Protein AF-A0A936RRP7-F1 (afdb_monomer_lite)

Structure (mmCIF, N/CA/C/O backbone):
data_AF-A0A936RRP7-F1
#
_entry.id   AF-A0A936RRP7-F1
#
loop_
_atom_site.group_PDB
_atom_site.id
_atom_site.type_symbol
_atom_site.label_atom_id
_atom_site.label_alt_id
_atom_site.label_comp_id
_atom_site.label_asym_id
_atom_site.label_entity_id
_atom_site.label_seq_id
_atom_site.pdbx_PDB_ins_code
_atom_site.Cartn_x
_atom_site.Cartn_y
_atom_site.Cartn_z
_atom_site.occupancy
_atom_site.B_iso_or_equiv
_atom_site.auth_seq_id
_atom_site.auth_comp_id
_atom_site.auth_asym_id
_atom_site.auth_atom_id
_atom_site.pdbx_PDB_model_num
ATOM 1 N N . MET A 1 1 ? -0.722 -15.207 7.735 1.00 62.56 1 MET A N 1
ATOM 2 C CA . MET A 1 1 ? -1.133 -14.040 6.924 1.00 62.56 1 MET A CA 1
ATOM 3 C C . MET A 1 1 ? -2.520 -13.547 7.315 1.00 62.56 1 MET A C 1
ATOM 5 O O . MET A 1 1 ? -2.704 -12.343 7.423 1.00 62.56 1 MET A O 1
ATOM 9 N N . ASP A 1 2 ? -3.445 -14.446 7.647 1.00 78.69 2 ASP A N 1
ATOM 10 C CA . ASP A 1 2 ? -4.837 -14.092 7.973 1.00 78.69 2 ASP A CA 1
ATOM 11 C C . ASP A 1 2 ? -4.993 -13.188 9.203 1.00 78.69 2 ASP A C 1
ATOM 13 O O . ASP A 1 2 ? -5.793 -12.258 9.178 1.00 78.69 2 ASP A O 1
ATOM 17 N N . ARG A 1 3 ? -4.171 -13.380 10.244 1.00 86.12 3 ARG A N 1
ATOM 18 C CA . ARG A 1 3 ? -4.207 -12.533 11.449 1.00 86.12 3 ARG A CA 1
ATOM 19 C C . ARG A 1 3 ? -3.918 -11.060 11.150 1.00 86.12 3 ARG A C 1
ATOM 21 O O . ARG A 1 3 ? -4.631 -10.197 11.640 1.00 86.12 3 ARG A O 1
ATOM 28 N N . ILE A 1 4 ? -2.916 -10.776 10.316 1.00 88.12 4 ILE A N 1
ATOM 29 C CA . ILE A 1 4 ? -2.572 -9.395 9.942 1.00 88.12 4 ILE A CA 1
ATOM 30 C C . ILE A 1 4 ? -3.716 -8.772 9.143 1.00 88.12 4 ILE A C 1
ATOM 32 O O . ILE A 1 4 ? -4.096 -7.639 9.411 1.00 88.12 4 ILE A O 1
ATOM 36 N N . ALA A 1 5 ? -4.299 -9.518 8.199 1.00 85.31 5 ALA A N 1
ATOM 37 C CA . ALA A 1 5 ? -5.435 -9.033 7.422 1.00 85.31 5 ALA A CA 1
ATOM 38 C C . ALA A 1 5 ? -6.633 -8.686 8.324 1.00 85.31 5 ALA A C 1
ATOM 40 O O . ALA A 1 5 ? -7.196 -7.604 8.197 1.00 85.31 5 ALA A O 1
ATOM 41 N N . GLN A 1 6 ? -6.961 -9.556 9.284 1.00 87.12 6 GLN A N 1
ATOM 42 C CA . GLN A 1 6 ? -8.030 -9.320 10.259 1.00 87.12 6 GLN A CA 1
ATOM 43 C C . GLN A 1 6 ? -7.726 -8.149 11.203 1.00 87.12 6 GLN A C 1
ATOM 45 O O . GLN A 1 6 ? -8.618 -7.368 11.526 1.00 87.12 6 GLN A O 1
ATOM 50 N N . ASP A 1 7 ? -6.481 -8.017 11.665 1.00 90.25 7 ASP A N 1
ATOM 51 C CA . ASP A 1 7 ? -6.057 -6.906 12.522 1.00 90.25 7 ASP A CA 1
ATOM 52 C C . ASP A 1 7 ? -6.174 -5.561 11.790 1.00 90.25 7 ASP A C 1
ATOM 54 O O . ASP A 1 7 ? -6.707 -4.601 12.350 1.00 90.25 7 ASP A O 1
ATOM 58 N N . VAL A 1 8 ? -5.753 -5.510 10.522 1.00 88.31 8 VAL A N 1
ATOM 59 C CA . VAL A 1 8 ? -5.896 -4.329 9.660 1.00 88.31 8 VAL A CA 1
ATOM 60 C C . VAL A 1 8 ? -7.368 -4.017 9.401 1.00 88.31 8 VAL A C 1
ATOM 62 O O . VAL A 1 8 ? -7.773 -2.865 9.529 1.00 88.31 8 VAL A O 1
ATOM 65 N N . GLU A 1 9 ? -8.189 -5.020 9.097 1.00 87.69 9 GLU A N 1
ATOM 66 C CA . GLU A 1 9 ? -9.622 -4.829 8.863 1.00 87.69 9 GLU A CA 1
ATOM 67 C C . GLU A 1 9 ? -10.325 -4.234 10.089 1.00 87.69 9 GLU A C 1
ATOM 69 O O . GLU A 1 9 ? -11.051 -3.245 9.963 1.00 87.69 9 GLU A O 1
ATOM 74 N N . ARG A 1 10 ? -10.050 -4.757 11.292 1.00 88.81 10 ARG A N 1
ATOM 75 C CA . ARG A 1 10 ? -10.594 -4.183 12.533 1.00 88.81 10 ARG A CA 1
ATOM 76 C C . ARG A 1 10 ? -10.118 -2.755 12.769 1.00 88.81 10 ARG A C 1
ATOM 78 O O . ARG A 1 10 ? -10.918 -1.917 13.175 1.00 88.81 10 ARG A O 1
ATOM 85 N N . ALA A 1 11 ? -8.838 -2.470 12.528 1.00 88.94 11 ALA A N 1
ATOM 86 C CA . ALA A 1 11 ? -8.300 -1.125 12.699 1.00 88.94 11 ALA A CA 1
ATOM 87 C C . ALA A 1 11 ? -8.987 -0.133 11.749 1.00 88.94 11 ALA A C 1
ATOM 89 O O . ALA A 1 11 ? -9.447 0.914 12.190 1.00 88.94 11 ALA A O 1
ATOM 90 N N . LEU A 1 12 ? -9.142 -0.490 10.471 1.00 87.69 12 LEU A N 1
ATOM 91 C CA . LEU A 1 12 ? -9.831 0.338 9.475 1.00 87.69 12 LEU A CA 1
ATOM 92 C C . LEU A 1 12 ? -11.342 0.458 9.731 1.00 87.69 12 LEU A C 1
ATOM 94 O O . LEU A 1 12 ? -11.965 1.419 9.281 1.00 87.69 12 LEU A O 1
ATOM 98 N N . ALA A 1 13 ? -11.949 -0.492 10.447 1.00 87.62 13 ALA A N 1
ATOM 99 C CA . ALA A 1 13 ? -13.337 -0.399 10.881 1.00 87.62 13 ALA A CA 1
ATOM 100 C C . ALA A 1 13 ? -13.537 0.596 12.035 1.00 87.62 13 ALA A C 1
ATOM 102 O O . ALA A 1 13 ? -14.645 1.116 12.178 1.00 87.62 13 ALA A O 1
ATOM 103 N N . SER A 1 14 ? -12.490 0.896 12.812 1.00 92.00 14 SER A N 1
ATOM 104 C CA . SER A 1 14 ? -12.587 1.778 13.973 1.00 92.00 14 SER A CA 1
AT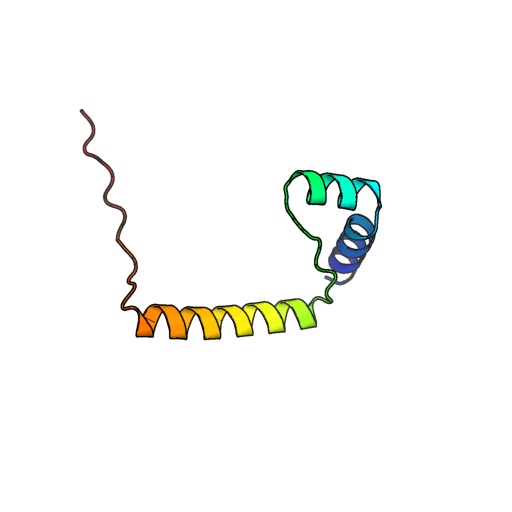OM 105 C C . SER A 1 14 ? -12.945 3.220 13.578 1.00 92.00 14 SER A C 1
ATOM 107 O O . SER A 1 14 ? -12.278 3.794 12.708 1.00 92.00 14 SER A O 1
ATOM 109 N N . PRO A 1 15 ? -13.956 3.849 14.213 1.00 89.50 15 PRO A N 1
ATOM 110 C CA . PRO A 1 15 ? -14.362 5.218 13.895 1.00 89.50 15 PRO A CA 1
ATOM 111 C C . PRO A 1 15 ? -13.229 6.242 14.024 1.00 89.50 15 PRO A C 1
ATOM 113 O O . PRO A 1 15 ? -13.102 7.121 13.175 1.00 89.50 15 PRO A O 1
ATOM 116 N N . ASP A 1 16 ? -12.368 6.101 15.035 1.00 93.56 16 ASP A N 1
ATOM 117 C CA . ASP A 1 16 ? -11.253 7.026 15.264 1.00 93.56 16 ASP A CA 1
ATOM 118 C C . ASP A 1 16 ? -10.191 6.939 14.154 1.00 93.56 16 ASP A C 1
ATOM 120 O O . ASP A 1 16 ? -9.621 7.949 13.741 1.00 93.56 16 ASP A O 1
ATOM 124 N N . VAL A 1 17 ? -9.939 5.735 13.633 1.00 92.44 17 VAL A N 1
ATOM 125 C CA . VAL A 1 17 ? -9.014 5.506 12.519 1.00 92.44 17 VAL A CA 1
ATOM 126 C C . VAL A 1 17 ? -9.607 6.048 11.223 1.00 92.44 17 VAL A C 1
ATOM 128 O O . VAL A 1 17 ? -8.907 6.728 10.474 1.00 92.44 17 VAL A O 1
ATOM 131 N N . ARG A 1 18 ? -10.903 5.816 10.979 1.00 89.19 18 ARG A N 1
ATOM 132 C CA . ARG A 1 18 ? -11.615 6.375 9.818 1.00 89.19 18 ARG A CA 1
ATOM 133 C C . ARG A 1 18 ? -11.565 7.898 9.811 1.00 89.19 18 ARG A C 1
ATOM 135 O O . ARG A 1 18 ? -11.257 8.485 8.781 1.00 89.19 18 ARG A O 1
ATOM 142 N N . GLU A 1 19 ? -11.805 8.531 10.956 1.00 92.50 19 GLU A N 1
ATOM 143 C CA . GLU A 1 19 ? -11.750 9.987 11.085 1.00 92.50 19 GLU A CA 1
ATOM 144 C C . GLU A 1 19 ? -10.338 10.532 10.816 1.00 92.50 19 GLU A C 1
ATOM 146 O O . GLU A 1 19 ? -10.176 11.524 10.105 1.00 92.50 19 GLU A O 1
ATOM 151 N N . LYS A 1 20 ? -9.296 9.867 11.334 1.00 92.75 20 LYS A N 1
ATOM 152 C CA . LYS A 1 20 ? -7.895 10.243 11.074 1.00 92.75 20 LYS A CA 1
ATOM 153 C C . LYS A 1 20 ? -7.531 10.120 9.594 1.00 92.75 20 LYS A C 1
ATOM 155 O O . LYS A 1 20 ? -6.895 11.023 9.059 1.00 92.75 20 LYS A O 1
ATOM 160 N N . LEU A 1 21 ? -7.940 9.036 8.934 1.00 90.44 21 LEU A N 1
ATOM 161 C CA . LEU A 1 21 ? -7.714 8.848 7.498 1.00 90.44 21 LEU A CA 1
ATOM 162 C C . LEU A 1 21 ? -8.452 9.911 6.678 1.00 90.44 21 LEU A C 1
ATOM 164 O O . LEU A 1 21 ? -7.833 10.557 5.833 1.00 90.44 21 LEU A O 1
ATOM 168 N N . ALA A 1 22 ? -9.719 10.178 7.003 1.00 90.81 22 ALA A N 1
ATOM 169 C CA . ALA A 1 22 ? -10.516 11.201 6.334 1.00 90.81 22 ALA A CA 1
ATOM 170 C C . ALA A 1 22 ? -9.891 12.601 6.463 1.00 90.81 22 ALA A C 1
ATOM 172 O O . ALA A 1 22 ? -9.835 13.341 5.484 1.00 90.81 22 ALA A O 1
ATOM 173 N N . LYS A 1 23 ? -9.338 12.953 7.635 1.00 94.56 23 LYS A N 1
ATOM 174 C CA . LYS A 1 23 ? -8.598 14.218 7.835 1.00 94.56 23 LYS A CA 1
ATOM 175 C C . LYS A 1 23 ? -7.349 14.341 6.957 1.00 94.56 23 LYS A C 1
ATOM 177 O O . LYS A 1 23 ? -6.940 15.457 6.656 1.00 94.56 23 LYS A O 1
ATOM 182 N N . MET A 1 24 ? -6.755 13.225 6.537 1.00 92.81 24 MET A N 1
ATOM 183 C CA . MET A 1 24 ? -5.639 13.198 5.582 1.00 92.81 24 MET A CA 1
ATOM 184 C C . MET A 1 24 ? -6.105 13.131 4.117 1.00 92.81 24 MET A C 1
ATOM 186 O O . MET A 1 24 ? -5.273 13.005 3.223 1.00 92.81 24 MET A O 1
ATOM 190 N N . GLY A 1 25 ? -7.416 13.192 3.859 1.00 90.81 25 GLY A N 1
ATOM 191 C CA . GLY A 1 25 ? -7.993 13.034 2.522 1.00 90.81 25 GLY A CA 1
ATOM 192 C C . GLY A 1 25 ? -7.962 11.593 2.004 1.00 90.81 25 GLY A C 1
ATOM 193 O O . GLY A 1 25 ? -8.086 11.378 0.803 1.00 90.81 25 GLY A O 1
ATOM 194 N N . ALA A 1 26 ? -7.769 10.610 2.888 1.00 90.38 26 ALA A N 1
ATOM 195 C CA . ALA A 1 26 ? -7.717 9.198 2.536 1.00 90.38 26 ALA A CA 1
ATOM 196 C C . ALA A 1 26 ? -9.027 8.486 2.898 1.00 90.38 26 ALA A C 1
ATOM 198 O O . ALA A 1 26 ? -9.543 8.626 4.009 1.00 90.38 26 ALA A O 1
ATOM 199 N N . GLU A 1 27 ? -9.515 7.646 1.988 1.00 85.00 27 GLU A N 1
ATOM 200 C CA . GLU A 1 27 ? -10.662 6.774 2.230 1.00 85.00 27 GLU A CA 1
ATOM 201 C C . GLU A 1 27 ? -10.199 5.322 2.425 1.00 85.00 27 GLU A C 1
ATOM 203 O O . GLU A 1 27 ? -9.519 4.764 1.557 1.00 85.00 27 GLU A O 1
ATOM 208 N N . PRO A 1 28 ? -10.531 4.677 3.558 1.00 80.75 28 PRO A N 1
ATOM 209 C CA . PRO A 1 28 ? -10.165 3.288 3.771 1.00 80.75 28 PRO A CA 1
ATOM 210 C C . PRO A 1 28 ? -10.944 2.360 2.836 1.00 80.75 28 PRO A C 1
ATOM 212 O O . PRO A 1 28 ? -12.169 2.262 2.906 1.00 80.75 28 PRO A O 1
ATOM 215 N N . MET A 1 29 ? -10.213 1.613 2.011 1.00 80.88 29 MET A N 1
ATOM 216 C CA . MET A 1 29 ? -10.771 0.530 1.207 1.00 80.88 29 MET A CA 1
ATOM 217 C C . MET A 1 29 ? -10.675 -0.792 1.970 1.00 80.88 29 MET A C 1
ATOM 219 O O . MET A 1 29 ? -9.596 -1.366 2.119 1.00 80.88 29 MET A O 1
ATOM 223 N N . SER A 1 30 ? -11.812 -1.296 2.439 1.00 77.06 30 SER A N 1
ATOM 224 C CA . SER A 1 30 ? -11.896 -2.624 3.048 1.00 77.06 30 SER A CA 1
ATOM 225 C C . SER A 1 30 ? -11.956 -3.687 1.951 1.00 77.06 30 SER A C 1
ATOM 227 O O . SER A 1 30 ? -12.939 -3.781 1.220 1.00 77.06 30 SER A O 1
ATOM 229 N N . MET A 1 31 ? -10.897 -4.484 1.822 1.00 84.44 31 MET A N 1
ATOM 230 C CA . MET A 1 31 ? -10.815 -5.574 0.851 1.00 84.44 31 MET A CA 1
ATOM 231 C C . MET A 1 31 ? -10.084 -6.778 1.440 1.00 84.44 31 MET A C 1
ATOM 233 O O . MET A 1 31 ? -9.153 -6.637 2.231 1.00 84.44 31 MET A O 1
ATOM 237 N N . THR A 1 32 ? -10.485 -7.978 1.028 1.00 86.56 32 THR A N 1
ATOM 238 C CA . THR A 1 32 ? -9.785 -9.216 1.397 1.00 86.56 32 THR A CA 1
ATOM 239 C C . THR A 1 32 ? -8.408 -9.288 0.714 1.00 86.56 32 THR A C 1
ATOM 241 O O . THR A 1 32 ? -8.211 -8.678 -0.343 1.00 86.56 32 THR A O 1
ATOM 244 N N . PRO A 1 33 ? -7.451 -10.089 1.222 1.00 85.62 33 PRO A N 1
ATOM 245 C CA . PRO A 1 33 ? -6.131 -10.225 0.594 1.00 85.62 33 PRO A CA 1
ATOM 246 C C . PRO A 1 33 ? -6.182 -10.666 -0.878 1.00 85.62 33 PRO A C 1
ATOM 248 O O . PRO A 1 33 ? -5.387 -10.216 -1.705 1.00 85.62 33 PRO A O 1
ATOM 251 N N . SER A 1 34 ? -7.139 -11.527 -1.234 1.00 89.25 34 SER A N 1
ATOM 252 C CA . SER A 1 34 ? -7.311 -11.992 -2.614 1.00 89.25 34 SER A CA 1
ATOM 253 C C . SER A 1 34 ? -7.854 -10.889 -3.531 1.00 89.25 34 SER A C 1
ATOM 255 O O . SER A 1 34 ? -7.408 -10.773 -4.677 1.00 89.25 34 SER A O 1
ATOM 257 N N . GLN A 1 35 ? -8.767 -10.052 -3.026 1.00 90.50 35 GLN A N 1
ATOM 258 C CA . GLN A 1 35 ? -9.271 -8.868 -3.724 1.00 90.50 35 GLN A CA 1
ATOM 259 C C . GLN A 1 35 ? -8.165 -7.825 -3.907 1.00 90.50 35 GLN A C 1
ATOM 261 O O . GLN A 1 35 ? -7.995 -7.341 -5.023 1.00 90.50 35 GLN A O 1
ATOM 266 N N . PHE A 1 36 ? -7.343 -7.573 -2.884 1.00 89.88 36 PHE A N 1
ATOM 267 C CA . PHE A 1 36 ? -6.172 -6.697 -2.995 1.00 89.88 36 PHE A CA 1
ATOM 268 C C . PHE A 1 36 ? -5.202 -7.179 -4.079 1.00 89.88 36 PHE A C 1
ATOM 270 O O . PHE A 1 36 ? -4.798 -6.415 -4.954 1.00 89.88 36 PHE A O 1
ATOM 277 N N . GLY A 1 37 ? -4.897 -8.480 -4.105 1.00 92.38 37 GLY A N 1
ATOM 278 C CA . GLY A 1 37 ? -4.053 -9.054 -5.152 1.00 92.38 37 GLY A CA 1
ATOM 279 C C . GLY A 1 37 ? -4.634 -8.881 -6.562 1.00 92.38 37 GLY A C 1
ATOM 280 O O . GLY A 1 37 ? -3.885 -8.655 -7.512 1.00 92.38 37 GLY A O 1
ATOM 281 N N . ARG A 1 38 ? -5.962 -8.979 -6.725 1.00 95.12 38 ARG A N 1
ATOM 282 C CA . ARG A 1 38 ? -6.632 -8.709 -8.012 1.00 95.12 38 ARG A CA 1
ATOM 283 C C . ARG A 1 38 ? -6.556 -7.231 -8.389 1.00 95.12 38 ARG A C 1
ATOM 285 O O . ARG A 1 38 ? -6.228 -6.944 -9.536 1.00 95.12 38 ARG A O 1
ATOM 292 N N . PHE A 1 39 ? -6.803 -6.337 -7.436 1.00 94.06 39 PHE A N 1
ATOM 293 C CA . PHE A 1 39 ? -6.721 -4.891 -7.621 1.00 94.06 39 PHE A CA 1
ATOM 294 C C . PHE A 1 39 ? -5.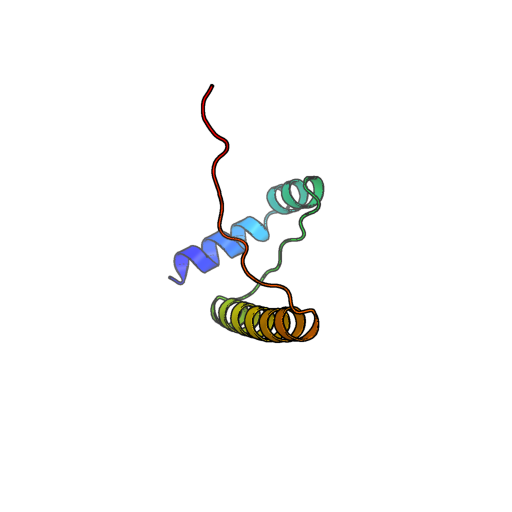335 -4.467 -8.118 1.00 94.06 39 PHE A C 1
ATOM 296 O O . PHE A 1 39 ? -5.231 -3.891 -9.196 1.00 94.06 39 PHE A O 1
ATOM 303 N N . VAL A 1 40 ? -4.262 -4.870 -7.425 1.00 95.69 40 VAL A N 1
ATOM 304 C CA . VAL A 1 40 ? -2.881 -4.520 -7.807 1.00 95.69 40 VAL A CA 1
ATOM 305 C C . VAL A 1 40 ? -2.547 -4.982 -9.227 1.00 95.69 40 VAL A C 1
ATOM 307 O O . VAL A 1 40 ? -1.948 -4.234 -9.999 1.00 9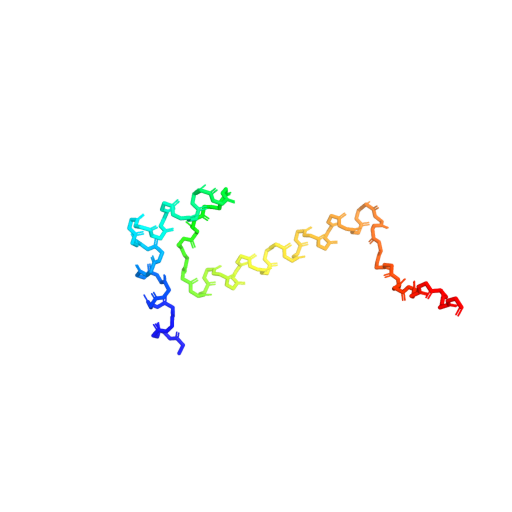5.69 40 VAL A O 1
ATOM 310 N N . ARG A 1 41 ? -2.951 -6.202 -9.608 1.00 97.31 41 ARG A N 1
ATOM 311 C CA . ARG A 1 41 ? -2.725 -6.706 -10.973 1.00 97.31 41 ARG A CA 1
ATOM 312 C C . ARG A 1 41 ? -3.492 -5.900 -12.022 1.00 97.31 41 ARG A C 1
ATOM 314 O O . ARG A 1 41 ? -2.933 -5.629 -13.083 1.00 97.31 41 ARG A O 1
ATOM 321 N N . GLY A 1 42 ? -4.737 -5.523 -11.729 1.00 97.56 42 GLY A N 1
ATOM 322 C CA . GLY A 1 42 ? -5.557 -4.682 -12.602 1.00 97.56 42 GLY A CA 1
ATOM 323 C C . GLY A 1 42 ? -4.949 -3.295 -12.803 1.00 97.56 42 GLY A C 1
ATOM 324 O O . GLY A 1 42 ? -4.707 -2.896 -13.940 1.00 97.56 42 GLY A O 1
ATOM 325 N N . GLU A 1 43 ? -4.603 -2.616 -11.708 1.00 96.00 43 GLU A N 1
ATOM 326 C CA . GLU A 1 43 ? -3.980 -1.287 -11.736 1.00 96.00 43 GLU A CA 1
ATOM 327 C C . GLU A 1 43 ? -2.635 -1.298 -12.462 1.00 96.00 43 GLU A C 1
ATOM 329 O O . GLU A 1 43 ? -2.352 -0.414 -13.270 1.00 96.00 43 GLU A O 1
ATOM 334 N N . THR A 1 44 ? -1.823 -2.337 -12.248 1.00 96.12 44 THR A N 1
ATOM 335 C CA . THR A 1 44 ? -0.541 -2.499 -12.949 1.00 96.12 44 THR A CA 1
ATOM 336 C C . THR A 1 44 ? -0.751 -2.640 -14.456 1.00 96.12 44 THR A C 1
ATOM 338 O O . THR A 1 44 ? -0.044 -2.008 -15.242 1.00 96.12 44 THR A O 1
ATOM 341 N N . ALA A 1 45 ? -1.723 -3.455 -14.882 1.00 97.25 45 ALA A N 1
ATOM 342 C CA . ALA A 1 45 ? -2.022 -3.647 -16.298 1.00 97.25 45 ALA A CA 1
ATOM 343 C C . ALA A 1 45 ? -2.557 -2.362 -16.950 1.00 97.25 45 ALA A C 1
ATOM 345 O O . ALA A 1 45 ? -2.104 -1.995 -18.036 1.00 97.25 45 ALA A O 1
ATOM 346 N N . SER A 1 46 ? -3.469 -1.662 -16.268 1.00 96.69 46 SER A N 1
ATOM 347 C CA . SER A 1 46 ? -4.025 -0.379 -16.712 1.00 96.69 46 SER A CA 1
ATOM 348 C C . SER A 1 46 ? -2.934 0.685 -16.849 1.00 96.69 46 SER A C 1
ATOM 350 O O . SER A 1 46 ? -2.759 1.272 -17.918 1.00 96.69 46 SER A O 1
ATOM 352 N N . SER A 1 47 ? -2.116 0.849 -15.806 1.00 94.75 47 SER A N 1
ATOM 353 C CA . SER A 1 47 ? -1.011 1.811 -15.783 1.00 94.75 47 SER A CA 1
ATOM 354 C C . SER A 1 47 ? 0.004 1.519 -16.884 1.00 94.75 47 SER A C 1
ATOM 356 O O . SER A 1 47 ? 0.391 2.425 -17.612 1.00 94.75 47 SER A O 1
ATOM 358 N N . LYS A 1 48 ? 0.379 0.246 -17.082 1.00 94.31 48 LYS A N 1
ATOM 359 C CA . LYS A 1 48 ? 1.296 -0.155 -18.159 1.00 94.31 48 LYS A CA 1
ATOM 360 C C . LYS A 1 48 ? 0.771 0.253 -19.534 1.00 94.31 48 LYS A C 1
ATOM 362 O O . LYS A 1 48 ? 1.544 0.746 -20.354 1.00 94.31 48 LYS A O 1
ATOM 367 N N . ARG A 1 49 ? -0.522 0.035 -19.795 1.00 96.06 49 ARG A N 1
ATOM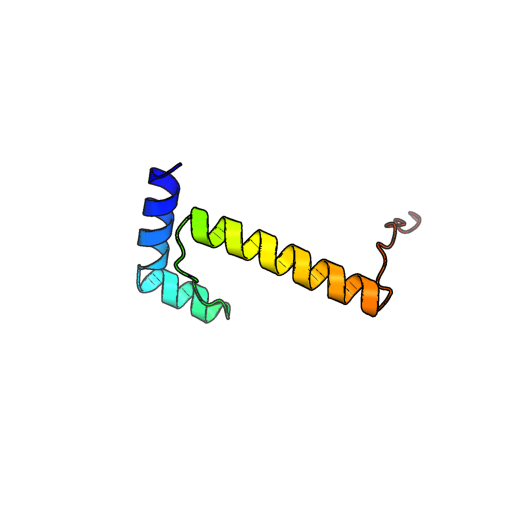 368 C CA . ARG A 1 49 ? -1.152 0.437 -21.056 1.00 96.06 49 ARG A CA 1
ATOM 369 C C . ARG A 1 49 ? -1.091 1.954 -21.232 1.00 96.06 49 ARG A C 1
ATOM 371 O O . ARG A 1 49 ? -0.620 2.413 -22.266 1.00 96.06 49 ARG A O 1
ATOM 378 N N . LEU A 1 50 ? -1.503 2.709 -20.216 1.00 96.50 50 LEU A N 1
ATOM 379 C CA . LEU A 1 50 ? -1.527 4.170 -20.266 1.00 96.50 50 LEU A CA 1
ATOM 380 C C . LEU A 1 50 ? -0.126 4.766 -20.474 1.00 96.50 50 LEU A C 1
ATOM 382 O O . LEU A 1 50 ? 0.068 5.621 -21.332 1.00 96.50 50 LEU A O 1
ATOM 386 N N . THR A 1 51 ? 0.870 4.283 -19.731 1.00 95.94 51 THR A N 1
ATOM 387 C CA . THR A 1 51 ? 2.274 4.698 -19.865 1.00 95.94 51 THR A CA 1
ATOM 388 C C . THR A 1 51 ? 2.810 4.430 -21.273 1.00 95.94 51 THR A C 1
ATOM 390 O O . THR A 1 51 ? 3.505 5.282 -21.823 1.00 95.94 51 THR A O 1
ATOM 393 N N . ALA A 1 52 ? 2.470 3.284 -21.876 1.00 93.56 52 ALA A N 1
ATOM 394 C CA . ALA A 1 52 ? 2.870 2.960 -23.244 1.00 93.56 52 ALA A CA 1
ATOM 395 C C . ALA A 1 52 ? 2.198 3.877 -24.280 1.00 93.56 52 ALA A C 1
ATOM 397 O O . ALA A 1 52 ? 2.877 4.371 -25.175 1.00 93.56 52 ALA A O 1
ATOM 398 N N . GLU A 1 53 ? 0.896 4.140 -24.137 1.00 96.38 53 GLU A N 1
ATOM 399 C CA . GLU A 1 53 ? 0.141 5.037 -25.025 1.00 96.38 53 GLU A CA 1
ATOM 400 C C . GLU A 1 53 ? 0.656 6.481 -24.972 1.00 96.38 53 GLU A C 1
ATOM 402 O O . GLU A 1 53 ? 0.734 7.149 -26.000 1.00 96.38 53 GLU A O 1
ATOM 407 N N . LEU A 1 54 ? 1.053 6.951 -23.787 1.00 96.81 54 LEU A N 1
ATOM 408 C CA . LEU A 1 54 ? 1.576 8.304 -23.581 1.00 96.81 54 LEU A CA 1
ATOM 409 C C . LEU A 1 54 ? 3.091 8.423 -23.807 1.00 96.81 54 LEU A C 1
ATOM 411 O O . LEU A 1 54 ? 3.644 9.511 -23.662 1.00 96.81 54 LEU A O 1
ATOM 415 N N . GLY A 1 55 ? 3.783 7.322 -24.122 1.00 93.88 55 GLY A N 1
ATOM 416 C CA . GLY A 1 55 ? 5.234 7.317 -24.316 1.00 93.88 55 GLY A CA 1
ATOM 417 C C . GLY A 1 55 ? 6.038 7.695 -23.064 1.00 93.88 55 GLY A C 1
ATOM 418 O O . GLY A 1 55 ? 7.191 8.103 -23.179 1.00 93.88 55 GLY A O 1
ATOM 419 N N . ILE A 1 56 ? 5.460 7.562 -21.869 1.00 93.56 56 ILE A N 1
ATOM 420 C CA . ILE A 1 56 ? 6.127 7.887 -20.602 1.00 93.56 56 ILE A CA 1
ATOM 421 C C . ILE A 1 56 ? 7.214 6.836 -20.341 1.00 93.56 56 ILE A C 1
ATOM 423 O O . ILE A 1 56 ? 6.933 5.639 -20.341 1.00 93.56 56 ILE A O 1
ATOM 427 N N . GLN A 1 57 ? 8.455 7.270 -20.113 1.00 89.69 57 GLN A N 1
ATOM 428 C CA . GLN A 1 57 ? 9.601 6.385 -19.877 1.00 89.69 57 GLN A CA 1
ATOM 429 C C . GLN A 1 57 ? 10.263 6.674 -18.524 1.00 89.69 57 GLN A C 1
ATOM 431 O O . GLN A 1 57 ? 10.226 7.816 -18.057 1.00 89.69 57 GLN A O 1
ATOM 436 N N . PRO A 1 58 ? 10.902 5.672 -17.891 1.00 89.69 58 PRO A N 1
ATOM 437 C CA . PRO A 1 58 ? 11.725 5.902 -16.713 1.00 89.69 58 PRO A CA 1
ATOM 438 C C . PRO A 1 58 ? 12.843 6.903 -17.019 1.00 89.69 58 PRO A C 1
ATOM 440 O O . PRO A 1 58 ? 13.618 6.713 -17.956 1.00 89.69 58 PRO A O 1
ATOM 443 N N . GLN A 1 59 ? 12.958 7.948 -16.205 1.00 86.88 59 GLN A N 1
ATOM 444 C CA . GLN A 1 59 ? 14.109 8.840 -16.240 1.00 86.88 59 GLN A CA 1
ATOM 445 C C . GLN A 1 59 ? 15.171 8.319 -15.270 1.00 86.88 59 GLN A C 1
ATOM 447 O O . GLN A 1 59 ? 14.892 8.108 -14.089 1.00 86.88 59 GLN A O 1
ATOM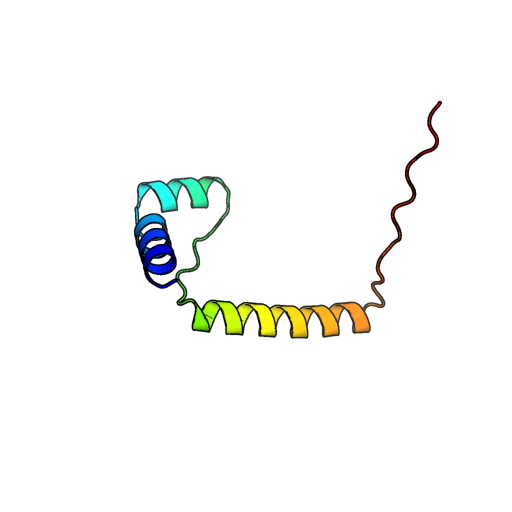 452 N N . ALA A 1 60 ? 16.397 8.120 -15.756 1.00 86.56 60 ALA A N 1
ATOM 453 C CA . ALA A 1 60 ? 17.521 7.825 -14.879 1.00 86.56 60 ALA A CA 1
ATOM 454 C C . ALA A 1 60 ? 17.795 9.036 -13.973 1.00 86.56 60 ALA A C 1
ATOM 456 O O . ALA A 1 60 ? 17.917 10.165 -14.451 1.00 86.56 60 ALA A O 1
ATOM 457 N N . TYR A 1 61 ? 17.884 8.804 -12.664 1.00 86.56 61 TYR A N 1
ATOM 458 C CA . TYR A 1 61 ? 18.286 9.839 -11.721 1.00 86.56 61 TYR A CA 1
ATOM 459 C C . TYR A 1 61 ? 19.762 10.191 -11.942 1.00 86.56 61 TYR A C 1
ATOM 461 O O . TYR A 1 61 ? 20.637 9.351 -11.732 1.00 86.56 61 TYR A O 1
ATOM 469 N N . SER A 1 62 ? 20.030 11.438 -12.327 1.00 83.75 62 SER A N 1
ATOM 470 C CA . SER A 1 62 ? 21.375 12.014 -12.337 1.00 83.75 62 SER A CA 1
ATOM 471 C C . SER A 1 62 ? 21.514 12.932 -11.123 1.00 83.75 62 SER A C 1
ATOM 473 O O . SER A 1 62 ? 20.873 13.986 -11.099 1.00 83.75 62 SER A O 1
ATOM 475 N N . PRO A 1 63 ? 22.299 12.557 -10.096 1.00 85.38 63 PRO A N 1
ATOM 476 C CA . PRO A 1 63 ? 22.514 13.428 -8.949 1.00 85.38 63 PRO A CA 1
ATOM 477 C C . PRO A 1 63 ? 23.194 14.740 -9.379 1.00 85.38 63 PRO A C 1
ATOM 479 O O . PRO A 1 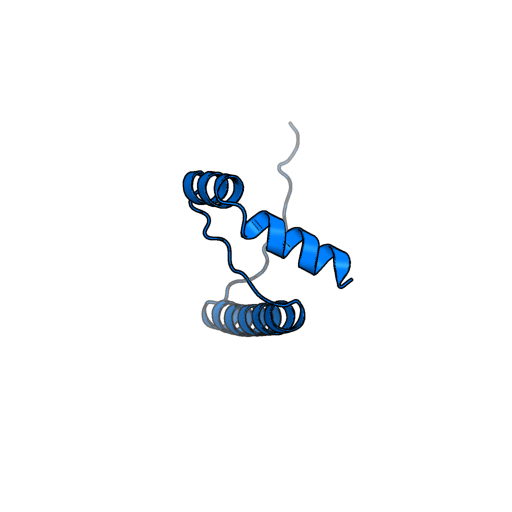63 ? 24.056 14.714 -10.262 1.00 85.38 63 PRO A O 1
ATOM 482 N N . PRO A 1 64 ? 22.844 15.883 -8.761 1.00 83.88 64 PRO A N 1
ATOM 483 C CA . PRO A 1 64 ? 23.515 17.149 -9.034 1.00 83.88 64 PRO A CA 1
ATOM 484 C C . PRO A 1 64 ? 24.999 17.069 -8.643 1.00 83.88 64 PRO A C 1
ATOM 486 O O . PRO A 1 64 ? 25.355 16.415 -7.657 1.00 83.88 64 PRO A O 1
ATOM 489 N N . ALA A 1 65 ? 25.867 17.735 -9.411 1.00 81.94 65 ALA A N 1
ATOM 490 C CA . ALA A 1 65 ? 27.284 17.843 -9.075 1.00 81.94 65 ALA A CA 1
ATOM 491 C C . ALA A 1 65 ? 27.438 18.523 -7.703 1.00 81.94 65 ALA A C 1
ATOM 493 O O . ALA A 1 65 ? 26.810 19.552 -7.443 1.00 81.94 65 ALA A O 1
ATOM 494 N N . LYS A 1 66 ? 28.246 17.930 -6.814 1.00 74.56 66 LYS A N 1
ATOM 495 C CA . LYS A 1 66 ? 28.631 18.581 -5.553 1.00 74.56 66 LYS A CA 1
ATOM 496 C C . LYS A 1 66 ? 29.451 19.848 -5.863 1.00 74.56 66 LYS A C 1
ATOM 498 O O . LYS A 1 66 ? 30.181 19.821 -6.855 1.00 74.56 66 LYS A O 1
ATOM 503 N N . PRO A 1 67 ? 29.313 20.916 -5.055 1.00 80.12 67 PRO A N 1
ATOM 504 C CA . PRO A 1 67 ? 30.123 22.126 -5.191 1.00 80.12 67 PRO A CA 1
ATOM 505 C C . PRO A 1 67 ? 31.613 21.855 -4.964 1.00 80.12 67 PRO A C 1
ATOM 507 O O . PRO A 1 67 ? 31.935 20.885 -4.233 1.00 80.12 67 PRO A O 1
#

Secondary structure (DSSP, 8-state):
-HHHHHHHHHHHHSHHHHHHHHHTT-------HHHHHHHHHHHHHHHHHHHHHTT--PPPP-PPPP-

Foldseek 3Di:
DVVVLVVVLVQLVDPVSQVVCVVVVHHDDNDDPVVVVVVVVVVVVVVVVVCVVVVPDDDDDDDDDDD

pLDDT: mean 89.37, std 6.22, range [62.56, 97.56]

Sequence (67 aa):
MDRIAQDVERALASPDVREKLAKMGAEPMSMTPSQFGRFVRGETASSKRLTAELGIQPQAYSPPAKP

Radius of gyration: 18.54 Å; chains: 1; bounding box: 44×36×40 Å